Protein AF-A0A2W4ULX2-F1 (afdb_monomer)

InterPro domains:
  IPR013424 PEP-CTERM protein-sorting domain [TIGR02595] (134-158)

Foldseek 3Di:
DWKEAFDDCLVPALQEKDWDQDPPQQKIWIWRQHSPPDQCRCDVVIGTFFMWGWDWADPPDPDIDIDTDDPSVSTDCVPRPDPNRQHNDYDQFMWDKDKDFAQWDWDDDVGDTPDTDGDDIDIDTGGGDTDDDDDDPVNVVVVVVVVVVVVVVVVVVVPD

Secondary structure (DSSP, 8-state):
-EEESSS-GGGSTTSBEEEEEETTTTEEEEEE--S--SGGGGSTT--EEEEEE-EEEE-SSS-EEEE----GGG---TT---TT--BT--SSEEEEEEEEEES-EEEEETTEEEEEE-SEEEEEEEEEEEPPPPPPHHHHHHHHHHHHHHHHHHHHTS--

Organism: NCBI:txid47253

pLDDT: mean 86.16, std 13.06, range [44.72, 97.38]

Solvent-accessible surface area (backbone atoms only — not comparable to full-atom values): 9212 Å² total; per-residue (Å²): 64,40,42,32,58,8,65,69,60,65,82,43,49,56,24,28,35,31,42,48,80,36,86,86,79,32,29,32,36,36,16,33,23,47,38,71,86,50,76,63,26,57,41,86,84,18,40,73,29,46,66,37,63,35,49,77,45,73,66,64,97,86,40,68,49,79,47,70,69,79,71,68,89,71,41,55,58,86,83,66,78,49,90,76,52,48,36,65,54,56,68,68,23,36,17,39,42,42,68,50,70,39,72,72,48,74,42,66,61,90,81,42,80,76,44,65,45,60,75,47,76,47,80,51,73,50,61,62,37,77,48,77,88,73,82,53,71,66,60,56,50,50,54,51,52,52,53,53,54,50,51,54,58,55,56,69,67,72,77,118

Mean predicted aligned error: 8.94 Å

Structure (mmCIF, N/CA/C/O backbone):
data_AF-A0A2W4ULX2-F1
#
_entry.id   AF-A0A2W4ULX2-F1
#
loop_
_atom_site.group_PDB
_atom_site.id
_atom_site.type_symbol
_atom_site.label_atom_id
_atom_site.label_alt_id
_atom_site.label_comp_id
_atom_site.label_asym_id
_atom_site.label_entity_id
_atom_site.label_seq_id
_atom_site.pdbx_PDB_ins_code
_atom_site.Cartn_x
_atom_site.Cartn_y
_atom_site.Cartn_z
_atom_site.occupancy
_atom_site.B_iso_or_equiv
_atom_site.auth_seq_id
_atom_site.auth_comp_id
_atom_site.auth_asym_id
_atom_site.auth_atom_id
_atom_site.pdbx_PDB_model_num
ATOM 1 N N . MET A 1 1 ? -0.325 3.353 2.522 1.00 91.62 1 MET A N 1
ATOM 2 C CA . MET A 1 1 ? 0.721 2.837 3.425 1.00 91.62 1 MET A CA 1
ATOM 3 C C . MET A 1 1 ? 1.915 2.421 2.596 1.00 91.62 1 MET A C 1
ATOM 5 O O . MET A 1 1 ? 1.709 1.769 1.580 1.00 91.62 1 MET A O 1
ATOM 9 N N . VAL A 1 2 ? 3.120 2.781 3.022 1.00 93.19 2 VAL A N 1
ATOM 10 C CA . VAL A 1 2 ? 4.384 2.333 2.418 1.00 93.19 2 VAL A CA 1
ATOM 11 C C . VAL A 1 2 ? 5.282 1.779 3.523 1.00 93.19 2 VAL A C 1
ATOM 13 O O . VAL A 1 2 ? 5.275 2.312 4.633 1.00 93.19 2 VAL A O 1
ATOM 16 N N . VAL A 1 3 ? 6.020 0.716 3.206 1.00 92.00 3 VAL A N 1
ATOM 17 C CA . VAL A 1 3 ? 7.054 0.105 4.052 1.00 92.00 3 VAL A CA 1
ATOM 18 C C . VAL A 1 3 ? 8.323 -0.008 3.216 1.00 92.00 3 VAL A C 1
ATOM 20 O O . VAL A 1 3 ? 8.231 -0.363 2.039 1.00 92.00 3 VAL A O 1
ATOM 23 N N . ASN A 1 4 ? 9.478 0.331 3.784 1.00 93.62 4 ASN A N 1
ATOM 24 C CA . ASN A 1 4 ? 10.767 0.224 3.098 1.00 93.62 4 ASN A CA 1
ATOM 25 C C . ASN A 1 4 ? 11.947 0.124 4.083 1.00 93.62 4 ASN A C 1
ATOM 27 O O . ASN A 1 4 ? 11.755 0.065 5.296 1.00 93.62 4 ASN A O 1
ATOM 31 N N . ASP A 1 5 ? 13.160 0.184 3.531 1.00 94.00 5 ASP A N 1
ATOM 32 C CA . ASP A 1 5 ? 14.458 0.091 4.210 1.00 94.00 5 ASP A CA 1
ATOM 33 C C . ASP A 1 5 ? 14.874 1.356 5.006 1.00 94.00 5 ASP A C 1
ATOM 35 O O . ASP A 1 5 ? 16.039 1.745 5.026 1.00 94.00 5 ASP A O 1
ATOM 39 N N . GLY A 1 6 ? 13.914 2.051 5.626 1.00 92.06 6 GLY A N 1
ATOM 40 C CA . GLY A 1 6 ? 14.149 3.131 6.598 1.00 92.06 6 GLY A CA 1
ATOM 41 C C . GLY A 1 6 ? 13.991 4.554 6.064 1.00 92.06 6 GLY A C 1
ATOM 42 O O . GLY A 1 6 ? 13.408 5.390 6.753 1.00 92.06 6 GLY A O 1
ATOM 43 N N . VAL A 1 7 ? 14.443 4.821 4.838 1.00 92.31 7 VAL A N 1
ATOM 44 C CA . VAL A 1 7 ? 14.488 6.180 4.263 1.00 92.31 7 VAL A CA 1
ATOM 45 C C . VAL A 1 7 ? 13.116 6.714 3.857 1.00 92.31 7 VAL A C 1
ATOM 47 O O . VAL A 1 7 ? 12.233 5.952 3.469 1.00 92.31 7 VAL A O 1
ATOM 50 N N . ASN A 1 8 ? 12.942 8.038 3.821 1.00 92.19 8 ASN A N 1
ATOM 51 C CA . ASN A 1 8 ? 11.700 8.643 3.337 1.00 92.19 8 ASN A CA 1
ATOM 52 C C . ASN A 1 8 ? 11.335 8.124 1.924 1.00 92.19 8 ASN A C 1
ATOM 54 O O . ASN A 1 8 ? 12.137 8.249 0.995 1.00 92.19 8 ASN A O 1
ATOM 58 N N . PRO A 1 9 ? 10.125 7.577 1.695 1.00 91.38 9 PRO A N 1
ATOM 59 C CA . PRO A 1 9 ? 9.775 6.924 0.439 1.00 91.38 9 PRO A CA 1
ATOM 60 C C . PRO A 1 9 ? 9.783 7.892 -0.746 1.00 91.38 9 PRO A C 1
ATOM 62 O O . PRO A 1 9 ? 9.978 7.455 -1.880 1.00 91.38 9 PRO A O 1
ATOM 65 N N . LYS A 1 10 ? 9.636 9.206 -0.512 1.00 89.12 10 LYS A N 1
ATOM 66 C CA . LYS A 1 10 ? 9.781 10.244 -1.553 1.00 89.12 10 LYS A CA 1
ATOM 67 C C . LYS A 1 10 ? 11.150 10.223 -2.230 1.00 89.12 10 LYS A C 1
ATOM 69 O O . LYS A 1 10 ? 11.266 10.643 -3.374 1.00 89.12 10 LYS A O 1
ATOM 74 N N . GLU A 1 11 ? 12.170 9.729 -1.539 1.00 87.50 11 GLU A N 1
ATOM 75 C CA . GLU A 1 11 ? 13.533 9.604 -2.057 1.00 87.50 11 GLU A CA 1
ATOM 76 C C . GLU A 1 11 ? 13.717 8.342 -2.917 1.00 87.50 11 GLU A C 1
ATOM 78 O O . GLU A 1 11 ? 14.761 8.151 -3.536 1.00 87.50 11 GLU A O 1
ATOM 83 N N . SER A 1 12 ? 12.699 7.476 -2.987 1.00 85.25 12 SER A N 1
ATOM 84 C CA . SER A 1 12 ? 12.716 6.205 -3.720 1.00 85.25 12 SER A CA 1
ATOM 85 C C . SER A 1 12 ? 11.495 6.027 -4.645 1.00 85.25 12 SER A C 1
ATOM 87 O O . SER A 1 12 ? 10.785 5.020 -4.536 1.00 85.25 12 SER A O 1
ATOM 89 N N . PRO A 1 13 ? 11.230 6.964 -5.580 1.00 84.75 13 PRO A N 1
ATOM 90 C CA . PRO A 1 13 ? 10.143 6.813 -6.545 1.00 84.75 13 PRO A CA 1
ATOM 91 C C . PRO A 1 13 ? 10.365 5.583 -7.436 1.00 84.75 13 PRO A C 1
ATOM 93 O O . PRO A 1 13 ? 11.499 5.271 -7.811 1.00 84.75 13 PRO A O 1
ATOM 96 N N . ASN A 1 14 ? 9.281 4.890 -7.791 1.00 86.81 14 ASN A N 1
ATOM 97 C CA . ASN A 1 14 ? 9.268 3.717 -8.678 1.00 86.81 14 ASN A CA 1
ATOM 98 C C . ASN A 1 14 ? 10.157 2.560 -8.189 1.00 86.81 14 ASN A C 1
ATOM 100 O O . ASN A 1 14 ? 10.722 1.801 -8.976 1.00 86.81 14 ASN A O 1
ATOM 104 N N . ARG A 1 15 ? 10.371 2.466 -6.873 1.00 91.94 15 ARG A N 1
ATOM 105 C CA . ARG A 1 15 ? 11.112 1.363 -6.239 1.00 91.94 15 ARG A CA 1
ATOM 106 C C . ARG A 1 15 ? 10.295 0.626 -5.194 1.00 91.94 15 ARG A C 1
ATOM 108 O O . ARG A 1 15 ? 10.699 -0.451 -4.777 1.00 91.94 15 ARG A O 1
ATOM 115 N N . LEU A 1 16 ? 9.181 1.197 -4.758 1.00 94.31 16 LEU A N 1
ATOM 116 C CA . LEU A 1 16 ? 8.413 0.707 -3.622 1.00 94.31 16 LEU A CA 1
ATOM 117 C C . LEU A 1 16 ? 7.009 0.303 -4.061 1.00 94.31 16 LEU A C 1
ATOM 119 O O . LEU A 1 16 ? 6.533 0.721 -5.117 1.00 94.31 16 LEU A O 1
ATOM 123 N N . ALA A 1 17 ? 6.341 -0.486 -3.230 1.00 94.19 17 ALA A N 1
ATOM 124 C CA . ALA A 1 17 ? 4.908 -0.705 -3.314 1.00 94.19 17 ALA A CA 1
ATOM 125 C C . ALA A 1 17 ? 4.180 0.236 -2.342 1.00 94.19 17 ALA A C 1
ATOM 127 O O . ALA A 1 17 ? 4.660 0.524 -1.245 1.00 94.19 17 ALA A O 1
ATOM 128 N N . ILE A 1 18 ? 2.996 0.698 -2.735 1.00 94.88 18 ILE A N 1
ATOM 129 C CA . ILE A 1 18 ? 2.068 1.440 -1.886 1.00 94.88 18 ILE A CA 1
ATOM 130 C C . ILE A 1 18 ? 0.749 0.681 -1.768 1.00 94.88 18 ILE A C 1
ATOM 132 O O . ILE A 1 18 ? 0.190 0.208 -2.756 1.00 94.88 18 ILE A O 1
ATOM 136 N N . PHE A 1 19 ? 0.233 0.600 -0.545 1.00 95.00 19 PHE A N 1
ATOM 137 C CA . PHE A 1 19 ? -1.039 -0.043 -0.233 1.00 95.00 19 PHE A CA 1
ATOM 138 C C . PHE A 1 19 ? -2.132 0.974 0.067 1.00 95.00 19 PHE A C 1
ATOM 140 O O . PHE A 1 19 ? -1.945 1.894 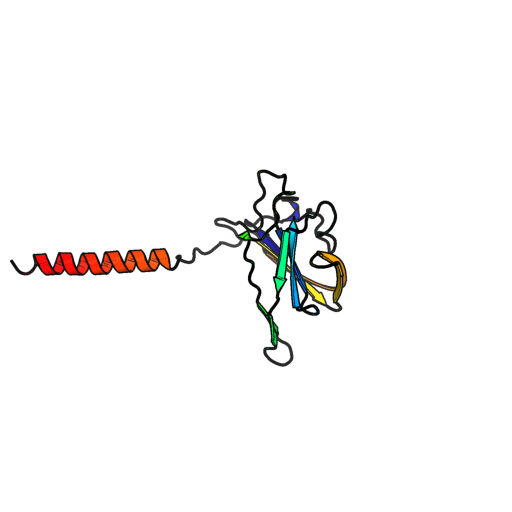0.873 1.00 95.00 19 PHE A O 1
ATOM 147 N N . TYR A 1 20 ? -3.300 0.738 -0.513 1.00 96.06 20 TYR A N 1
ATOM 148 C CA . TYR A 1 20 ? -4.541 1.446 -0.248 1.00 96.06 20 TYR A CA 1
ATOM 149 C C . TYR A 1 20 ? -5.487 0.506 0.486 1.00 96.06 20 TYR A C 1
ATOM 151 O O . TYR A 1 20 ? -5.936 -0.488 -0.081 1.00 96.06 20 TYR A O 1
ATOM 159 N N . VAL A 1 21 ? -5.745 0.811 1.758 1.00 95.06 21 VAL A N 1
ATOM 160 C CA . VAL A 1 21 ? -6.605 0.020 2.645 1.00 95.06 21 VAL A CA 1
ATOM 161 C C . VAL A 1 21 ? -7.986 0.664 2.671 1.00 95.06 21 VAL A C 1
ATOM 163 O O . VAL A 1 21 ? -8.152 1.769 3.189 1.00 95.06 21 VAL A O 1
ATOM 166 N N . ASP A 1 22 ? -8.973 -0.026 2.112 1.00 95.50 22 ASP A N 1
ATOM 167 C CA . ASP A 1 22 ? -10.360 0.414 2.046 1.00 95.50 22 ASP A CA 1
ATOM 168 C C . ASP A 1 22 ? -11.238 -0.461 2.950 1.00 95.50 22 ASP A C 1
ATOM 170 O O . ASP A 1 22 ? -11.690 -1.546 2.579 1.00 95.50 22 ASP A O 1
ATOM 174 N N . GLY A 1 23 ? -11.497 0.044 4.157 1.00 92.56 23 GLY A N 1
ATOM 175 C CA . GLY A 1 23 ? -12.385 -0.593 5.132 1.00 92.56 23 GLY A CA 1
ATOM 176 C C . GLY A 1 23 ? -13.882 -0.450 4.840 1.00 92.56 23 GLY A C 1
ATOM 177 O O . GLY A 1 23 ? -14.682 -0.967 5.614 1.00 92.56 23 GLY A O 1
ATOM 178 N N . ILE A 1 24 ? -14.278 0.277 3.789 1.00 92.50 24 ILE A N 1
ATOM 179 C CA . ILE A 1 24 ? -15.675 0.397 3.344 1.00 92.50 24 ILE A CA 1
ATOM 180 C C . ILE A 1 24 ? -15.972 -0.699 2.320 1.00 92.50 24 ILE A C 1
ATOM 182 O O . ILE A 1 24 ? -17.002 -1.362 2.414 1.00 92.50 24 ILE A O 1
ATOM 186 N N . GLN A 1 25 ? -15.051 -0.911 1.376 1.00 95.00 25 GLN A N 1
ATOM 187 C CA . GLN A 1 25 ? -15.147 -1.957 0.351 1.00 95.00 25 GLN A CA 1
ATOM 188 C C . GLN A 1 25 ? -14.501 -3.287 0.774 1.00 95.00 25 GLN A C 1
ATOM 190 O O . GLN A 1 25 ? -14.504 -4.233 -0.010 1.00 95.00 25 GLN A O 1
ATOM 195 N N . ASN A 1 26 ? -13.951 -3.367 1.993 1.00 95.31 26 ASN A N 1
ATOM 196 C CA . ASN A 1 26 ? -13.218 -4.524 2.520 1.00 95.31 26 ASN A CA 1
ATOM 197 C C . ASN A 1 26 ? -12.125 -5.011 1.557 1.00 95.31 26 ASN A C 1
ATOM 199 O O . ASN A 1 26 ? -12.035 -6.195 1.235 1.00 95.31 26 ASN A O 1
ATOM 203 N N . LYS A 1 27 ? -11.280 -4.088 1.091 1.00 95.56 27 LYS A N 1
ATOM 204 C CA . LYS A 1 27 ? -10.253 -4.370 0.085 1.00 95.56 27 LYS A CA 1
ATOM 205 C C . LYS A 1 27 ? -8.927 -3.712 0.438 1.00 95.56 27 LYS A C 1
ATOM 207 O O . LYS A 1 27 ? -8.899 -2.581 0.917 1.00 95.56 27 LYS A O 1
ATOM 212 N N . VAL A 1 28 ? -7.823 -4.384 0.119 1.00 95.62 28 VAL A N 1
ATOM 213 C CA . VAL A 1 28 ? -6.500 -3.754 0.042 1.00 95.62 28 VAL A CA 1
ATOM 214 C C . VAL A 1 28 ? -5.988 -3.847 -1.384 1.00 95.62 28 VAL A C 1
ATOM 216 O O . VAL A 1 28 ? -6.032 -4.907 -1.999 1.00 95.62 28 VAL A O 1
ATOM 219 N N . SER A 1 29 ? -5.540 -2.725 -1.939 1.00 95.81 29 SER A N 1
ATOM 220 C CA . SER A 1 29 ? -4.985 -2.649 -3.298 1.00 95.81 29 SER A CA 1
ATOM 221 C C . SER A 1 29 ? -3.534 -2.192 -3.243 1.00 95.81 29 SER A C 1
ATOM 223 O O . SER A 1 29 ? -3.218 -1.253 -2.514 1.00 95.81 29 SER A O 1
ATOM 225 N N . ALA A 1 30 ? -2.664 -2.860 -3.993 1.00 95.44 30 ALA A N 1
ATOM 226 C CA . ALA A 1 30 ? -1.237 -2.591 -4.063 1.00 95.44 30 ALA A CA 1
ATOM 227 C C . ALA A 1 30 ? -0.875 -1.979 -5.420 1.00 95.44 30 ALA A C 1
ATOM 229 O O . ALA A 1 30 ? -1.337 -2.446 -6.465 1.00 95.44 30 ALA A O 1
ATOM 230 N N . TYR A 1 31 ? -0.034 -0.950 -5.390 1.00 95.38 31 TYR A N 1
ATOM 231 C CA . TYR A 1 31 ? 0.455 -0.244 -6.570 1.00 95.38 31 TYR A CA 1
ATOM 232 C C . TYR A 1 31 ? 1.962 -0.028 -6.498 1.00 95.38 31 TYR A C 1
ATOM 234 O O . TYR A 1 31 ? 2.524 0.033 -5.407 1.00 95.38 31 TYR A O 1
ATOM 242 N N . GLU A 1 32 ? 2.615 0.155 -7.641 1.00 94.81 32 GLU A N 1
ATOM 243 C CA . GLU A 1 32 ? 3.935 0.779 -7.683 1.00 94.81 32 GLU A CA 1
ATOM 244 C C . GLU A 1 32 ? 3.836 2.215 -7.153 1.00 94.81 32 GLU A C 1
ATOM 246 O O . GLU A 1 32 ? 2.983 2.999 -7.571 1.00 94.81 32 GLU A O 1
ATOM 251 N N . TYR A 1 33 ? 4.711 2.563 -6.215 1.00 93.81 33 TYR A N 1
ATOM 252 C CA . TYR A 1 33 ? 4.745 3.886 -5.620 1.00 93.81 33 TYR A CA 1
ATOM 253 C C . TYR A 1 33 ? 5.443 4.890 -6.539 1.00 93.81 33 TYR A C 1
ATOM 255 O O . TYR A 1 33 ? 6.644 4.794 -6.787 1.00 93.81 33 TYR A O 1
ATOM 263 N N . ASN A 1 34 ? 4.701 5.906 -6.978 1.00 89.75 34 ASN A N 1
ATOM 264 C CA . ASN A 1 34 ? 5.182 6.900 -7.937 1.00 89.75 34 ASN A CA 1
ATOM 265 C C . ASN A 1 34 ? 6.004 8.065 -7.339 1.00 89.75 34 ASN A C 1
ATOM 267 O O . ASN A 1 34 ? 6.514 8.890 -8.090 1.00 89.75 34 ASN A O 1
ATOM 271 N N . GLY A 1 35 ? 6.135 8.161 -6.008 1.00 88.81 35 GLY A N 1
ATOM 272 C CA . GLY A 1 35 ? 6.900 9.225 -5.333 1.00 88.81 35 GLY A CA 1
ATOM 273 C C . GLY A 1 35 ? 6.126 10.498 -4.971 1.00 88.81 35 GLY A C 1
ATOM 274 O O . GLY A 1 35 ? 6.633 11.315 -4.207 1.00 88.81 35 GLY A O 1
ATOM 275 N N . GLU A 1 36 ? 4.893 10.659 -5.449 1.00 85.44 36 GLU A N 1
ATOM 276 C CA . GLU A 1 36 ? 4.129 11.912 -5.336 1.00 85.44 36 GLU A CA 1
ATOM 277 C C . GLU A 1 36 ? 3.576 12.201 -3.922 1.00 85.44 36 GLU A C 1
ATOM 279 O O . GLU A 1 36 ? 3.093 13.302 -3.648 1.00 85.44 36 GLU A O 1
ATOM 284 N N . ASN A 1 37 ? 3.647 11.227 -3.003 1.00 81.12 37 ASN A N 1
ATOM 285 C CA . ASN A 1 37 ? 3.188 11.318 -1.610 1.00 81.12 37 ASN A CA 1
ATOM 286 C C . ASN A 1 37 ? 1.824 12.008 -1.445 1.00 81.12 37 ASN A C 1
ATOM 288 O O . ASN A 1 37 ? 1.652 12.938 -0.646 1.00 81.12 37 ASN A O 1
ATOM 292 N N . ASN A 1 38 ? 0.848 11.574 -2.230 1.00 87.75 38 ASN A N 1
ATOM 293 C CA . ASN A 1 38 ? -0.504 12.098 -2.168 1.00 87.75 38 ASN A CA 1
ATOM 294 C C . ASN A 1 38 ? -1.518 10.970 -2.435 1.00 87.75 38 ASN A C 1
ATOM 296 O O . ASN A 1 38 ? -1.129 9.848 -2.770 1.00 87.75 38 ASN A O 1
ATOM 300 N N . PRO A 1 39 ? -2.827 11.224 -2.268 1.00 86.94 39 PRO A N 1
ATOM 301 C CA . PRO A 1 39 ? -3.846 10.190 -2.444 1.00 86.94 39 PRO A CA 1
ATOM 302 C C . PRO A 1 39 ? -3.841 9.565 -3.844 1.00 86.94 39 PRO A C 1
ATOM 304 O O . PRO A 1 39 ? -4.183 8.397 -3.979 1.00 86.94 39 PRO A O 1
ATOM 307 N N . GLY A 1 40 ? -3.388 10.299 -4.861 1.00 89.50 40 GLY A N 1
ATOM 308 C CA . GLY A 1 40 ? -3.258 9.859 -6.247 1.00 89.50 40 GLY A CA 1
ATOM 309 C C . GLY A 1 40 ? -1.987 9.070 -6.565 1.00 89.50 40 GLY A C 1
ATOM 310 O O . GLY A 1 40 ? -1.751 8.798 -7.739 1.00 89.50 40 GLY A O 1
ATOM 311 N N . SER A 1 41 ? -1.175 8.670 -5.579 1.00 89.62 41 SER A N 1
ATOM 312 C CA . SER A 1 41 ? 0.049 7.887 -5.821 1.00 89.62 41 SER A CA 1
ATOM 313 C C . SER A 1 41 ? -0.172 6.510 -6.472 1.00 89.62 41 SER A C 1
ATOM 315 O O . SER A 1 41 ? 0.780 5.938 -6.994 1.00 89.62 41 SER A O 1
ATOM 317 N N . PHE A 1 42 ? -1.408 5.997 -6.492 1.00 87.69 42 PHE A N 1
ATOM 318 C CA . PHE A 1 42 ? -1.802 4.815 -7.272 1.00 87.69 42 PHE A CA 1
ATOM 319 C C . PHE A 1 42 ? -1.868 5.074 -8.784 1.00 87.69 42 PHE A C 1
ATOM 321 O O . PHE A 1 42 ? -1.901 4.131 -9.567 1.00 87.69 42 PHE A O 1
ATOM 328 N N . SER A 1 43 ? -1.953 6.341 -9.192 1.00 86.25 43 SER A N 1
ATOM 329 C CA . SER A 1 43 ? -2.133 6.753 -10.582 1.00 86.25 43 SER A CA 1
ATOM 330 C C . SER A 1 43 ? -0.808 7.167 -11.229 1.00 86.25 43 SER A C 1
ATOM 332 O O . SER A 1 43 ? 0.192 7.396 -10.545 1.00 86.25 43 SER A O 1
ATOM 334 N N . ASN A 1 44 ? -0.810 7.207 -12.566 1.00 79.31 44 ASN A N 1
ATOM 335 C CA . ASN A 1 44 ? 0.327 7.429 -13.468 1.00 79.31 44 ASN A CA 1
ATOM 336 C C . ASN A 1 44 ? 1.544 8.161 -12.841 1.00 79.31 44 ASN A C 1
ATOM 338 O O . ASN A 1 44 ? 1.390 9.303 -12.405 1.00 79.31 44 ASN A O 1
ATOM 342 N N . PRO A 1 45 ? 2.753 7.564 -12.841 1.00 80.56 45 PRO A N 1
ATOM 343 C CA . PRO A 1 45 ? 3.111 6.258 -13.409 1.00 80.56 45 PRO A CA 1
ATOM 344 C C . PRO A 1 45 ? 2.697 5.034 -12.580 1.00 80.56 45 PRO A C 1
ATOM 346 O O . PRO A 1 45 ? 2.990 3.928 -13.020 1.00 80.56 45 PRO A O 1
ATOM 349 N N . GLY A 1 46 ? 2.011 5.199 -11.441 1.00 84.50 46 GLY A N 1
ATOM 350 C CA . GLY A 1 46 ? 1.641 4.091 -10.555 1.00 84.50 46 GLY A CA 1
ATOM 351 C C . GLY A 1 46 ? 0.958 2.934 -11.293 1.00 84.50 46 GLY A C 1
ATOM 352 O O . GLY A 1 46 ? -0.003 3.134 -12.039 1.00 84.50 46 GLY A O 1
ATOM 353 N N . LYS A 1 47 ? 1.494 1.724 -11.105 1.00 92.44 47 LYS A N 1
ATOM 354 C CA . LYS A 1 47 ? 1.041 0.481 -11.747 1.00 92.44 47 LYS A CA 1
ATOM 355 C C . LYS A 1 47 ? 0.300 -0.391 -10.760 1.00 92.44 47 LYS A C 1
ATOM 357 O O . LYS A 1 47 ? 0.762 -0.551 -9.636 1.00 92.44 47 LYS A O 1
ATOM 362 N N . PHE A 1 48 ? -0.835 -0.953 -11.161 1.00 94.50 48 PHE A N 1
ATOM 363 C CA . PHE A 1 48 ? -1.560 -1.896 -10.318 1.00 94.50 48 PHE A CA 1
ATOM 364 C C . PHE A 1 48 ? -0.774 -3.201 -10.199 1.00 94.50 48 PHE A C 1
ATOM 366 O O . PHE A 1 48 ? -0.451 -3.814 -11.208 1.00 94.50 48 PHE A O 1
ATOM 373 N N . LEU A 1 49 ? -0.480 -3.617 -8.966 1.00 94.56 49 LEU A N 1
ATOM 374 C CA . LEU A 1 49 ? 0.241 -4.863 -8.694 1.00 94.56 49 LEU A CA 1
ATOM 375 C C . LEU A 1 49 ? -0.733 -5.994 -8.368 1.00 94.56 49 LEU A C 1
ATOM 377 O O . LEU A 1 49 ? -0.545 -7.128 -8.794 1.00 94.56 49 LEU A O 1
ATOM 381 N N . GLY A 1 50 ? -1.785 -5.689 -7.605 1.00 94.06 50 GLY A N 1
ATOM 382 C CA . GLY A 1 50 ? -2.754 -6.680 -7.154 1.00 94.06 50 GLY A CA 1
ATOM 383 C C . GLY A 1 50 ? -3.688 -6.149 -6.071 1.00 94.06 50 GLY A C 1
ATOM 384 O O . GLY A 1 50 ? -3.522 -5.046 -5.547 1.00 94.06 50 GLY A O 1
ATOM 385 N N . SER A 1 51 ? -4.697 -6.941 -5.719 1.00 94.94 51 SER A N 1
ATOM 386 C CA . SER A 1 51 ? -5.574 -6.656 -4.584 1.00 94.94 51 SER A CA 1
ATOM 387 C C . SER A 1 51 ? -5.969 -7.928 -3.850 1.00 94.94 51 SER A C 1
ATOM 389 O O . SER A 1 51 ? -6.035 -9.005 -4.440 1.00 94.94 51 SER A O 1
ATOM 391 N N . THR A 1 52 ? -6.231 -7.770 -2.559 1.00 94.94 52 THR A N 1
ATOM 392 C CA . THR A 1 52 ? -6.672 -8.822 -1.642 1.00 94.94 52 THR A CA 1
ATOM 393 C C . THR A 1 52 ? -7.867 -8.324 -0.833 1.00 94.94 52 THR A C 1
ATOM 395 O O . THR A 1 52 ? -8.180 -7.123 -0.824 1.00 94.94 52 THR A O 1
ATOM 398 N N . ASP A 1 53 ? -8.547 -9.248 -0.172 1.00 95.44 53 ASP A N 1
ATOM 399 C CA . ASP A 1 53 ? -9.646 -8.924 0.724 1.00 95.44 53 ASP A CA 1
ATOM 400 C C . ASP A 1 53 ? -9.105 -8.401 2.062 1.00 95.44 53 ASP A C 1
ATOM 402 O O . ASP A 1 53 ? -8.043 -8.800 2.541 1.00 95.44 53 ASP A O 1
ATOM 406 N N . LEU A 1 54 ? -9.848 -7.475 2.662 1.00 95.75 54 LEU A N 1
ATOM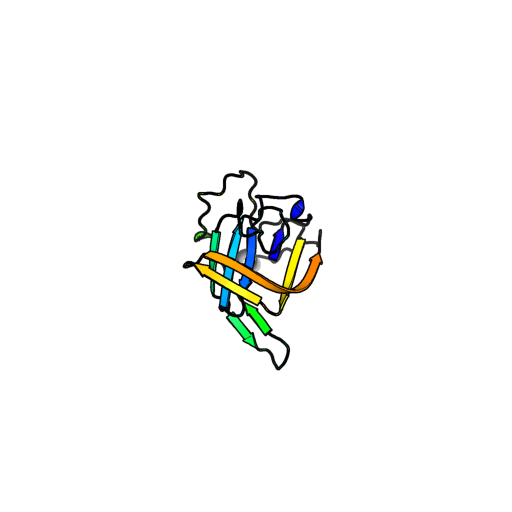 407 C CA . LEU A 1 54 ? -9.559 -6.915 3.977 1.00 95.75 54 LEU A CA 1
ATOM 408 C C . LEU A 1 54 ? -10.574 -7.446 4.981 1.00 95.75 54 LEU A C 1
ATOM 410 O O . LEU A 1 54 ? -11.777 -7.212 4.853 1.00 95.75 54 LEU A O 1
ATOM 414 N N . VAL A 1 55 ? -10.085 -8.085 6.031 1.00 96.00 55 VAL A N 1
ATOM 415 C CA . VAL A 1 55 ? -10.896 -8.459 7.182 1.00 96.00 55 VAL A CA 1
ATOM 416 C C . VAL A 1 55 ? -10.920 -7.284 8.155 1.00 96.00 55 VAL A C 1
ATOM 418 O O . VAL A 1 55 ? -9.885 -6.831 8.646 1.00 96.00 55 VAL A O 1
ATOM 421 N N . VAL A 1 56 ? -12.121 -6.771 8.431 1.00 93.19 56 VAL A N 1
ATOM 422 C CA . VAL A 1 56 ? -12.342 -5.675 9.382 1.00 93.19 56 VAL A CA 1
ATOM 423 C C . VAL A 1 56 ? -13.086 -6.209 10.599 1.00 93.19 56 VAL A C 1
ATOM 425 O O . VAL A 1 56 ? -14.289 -6.462 10.541 1.00 93.19 56 VAL A O 1
ATOM 428 N N . THR A 1 57 ? -12.383 -6.325 11.722 1.00 94.44 57 THR A N 1
ATOM 429 C CA . THR A 1 57 ? -12.938 -6.848 12.977 1.00 94.44 57 THR A CA 1
ATOM 430 C C . THR A 1 57 ? -13.158 -5.708 13.971 1.00 94.44 57 THR A C 1
ATOM 432 O O . THR A 1 57 ? -12.189 -5.089 14.415 1.00 94.44 57 THR A O 1
ATOM 435 N N . PRO A 1 58 ? -14.408 -5.381 14.346 1.00 91.19 58 PRO A N 1
ATOM 436 C CA . PRO A 1 58 ? -14.676 -4.414 15.406 1.00 91.19 58 PRO A CA 1
ATOM 437 C C . PRO A 1 58 ? -14.233 -4.961 16.771 1.00 91.19 58 PRO A C 1
ATOM 439 O O . PRO A 1 58 ? -14.679 -6.028 17.181 1.00 91.19 58 PRO A O 1
ATOM 442 N N . ASN A 1 59 ? -13.431 -4.196 17.511 1.00 91.56 59 ASN A N 1
ATOM 443 C CA . ASN A 1 59 ? -12.963 -4.541 18.860 1.00 91.56 59 ASN A CA 1
ATOM 444 C C . ASN A 1 59 ? -13.544 -3.568 19.895 1.00 91.56 59 ASN A C 1
ATOM 446 O O . ASN A 1 59 ? -12.827 -2.878 20.617 1.00 91.56 59 ASN A O 1
ATOM 450 N N . GLY A 1 60 ? -14.872 -3.465 19.931 1.00 88.94 60 GLY A N 1
ATOM 451 C CA . GLY A 1 60 ? -15.597 -2.500 20.761 1.00 88.94 60 GLY A CA 1
ATOM 452 C C . GLY A 1 60 ? -16.057 -1.263 19.985 1.00 88.94 60 GLY A C 1
ATOM 453 O O . GLY A 1 60 ? -16.096 -1.256 18.758 1.00 88.94 60 GLY A O 1
ATOM 454 N N . ALA A 1 61 ? -16.456 -0.214 20.710 1.00 84.00 61 ALA A N 1
A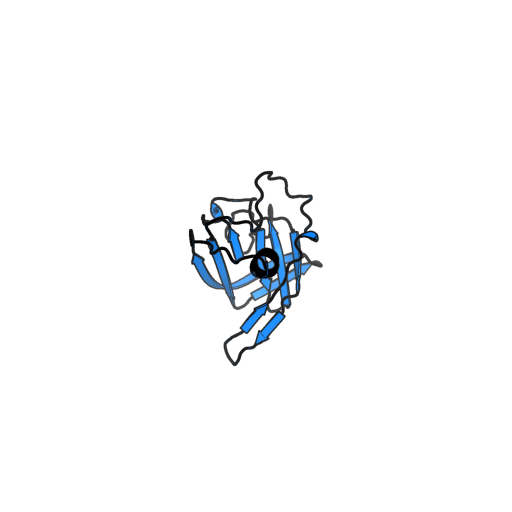TOM 455 C CA . ALA A 1 61 ? -17.162 0.929 20.121 1.00 84.00 61 ALA A CA 1
ATOM 456 C C . ALA A 1 61 ? -16.287 1.833 19.230 1.00 84.00 61 ALA A C 1
ATOM 458 O O . ALA A 1 61 ? -16.812 2.522 18.359 1.00 84.00 61 ALA A O 1
ATOM 459 N N . SER A 1 62 ? -14.970 1.854 19.450 1.00 84.56 62 SER A N 1
ATOM 460 C CA . SER A 1 62 ? -14.051 2.807 18.807 1.00 84.56 62 SER A CA 1
ATOM 461 C C . SER A 1 62 ? -12.778 2.180 18.239 1.00 84.56 62 SER A C 1
ATOM 463 O O . SER A 1 62 ? -11.943 2.900 17.698 1.00 84.56 62 SER A O 1
ATOM 465 N N . GLN A 1 63 ? -12.614 0.860 18.341 1.00 86.06 63 GLN A N 1
ATOM 466 C CA . GLN A 1 63 ? -11.435 0.157 17.841 1.00 86.06 63 GLN A CA 1
ATOM 467 C C . GLN A 1 63 ? -11.826 -0.832 16.751 1.00 86.06 63 GLN A C 1
ATOM 469 O O . GLN A 1 63 ? -12.871 -1.481 16.817 1.00 86.06 63 GLN A O 1
ATOM 474 N N . LYS A 1 64 ? -10.959 -0.955 15.750 1.00 87.56 64 LYS A N 1
ATOM 475 C CA . LYS A 1 64 ? -11.070 -1.937 14.675 1.00 87.56 64 LYS A CA 1
ATOM 476 C C . LYS A 1 64 ? -9.696 -2.548 14.436 1.00 87.56 64 LYS A C 1
ATOM 478 O O . LYS A 1 64 ? -8.710 -1.816 14.422 1.00 87.56 64 LYS A O 1
ATOM 483 N N . THR A 1 65 ? -9.651 -3.858 14.239 1.00 89.94 65 THR A N 1
ATOM 484 C CA . THR A 1 65 ? -8.499 -4.543 13.649 1.00 89.94 65 THR A CA 1
ATOM 485 C C . THR A 1 65 ? -8.726 -4.658 12.153 1.00 89.94 65 THR A C 1
ATOM 487 O O . THR A 1 65 ? -9.821 -5.007 11.711 1.00 89.94 65 THR A O 1
ATOM 490 N N . PHE A 1 66 ? -7.674 -4.364 11.401 1.00 91.12 66 PHE A N 1
ATOM 491 C CA . PHE A 1 66 ? -7.587 -4.587 9.969 1.00 91.12 66 PHE A CA 1
ATOM 492 C C . PHE A 1 66 ? -6.585 -5.712 9.741 1.00 91.12 66 PHE A C 1
ATOM 494 O O . PHE A 1 66 ? -5.447 -5.610 10.196 1.00 91.12 66 PHE A O 1
ATOM 501 N N . GLU A 1 67 ? -7.011 -6.767 9.065 1.00 93.62 67 GLU A N 1
ATOM 502 C CA . GLU A 1 67 ? -6.173 -7.909 8.718 1.00 93.62 67 GLU A CA 1
ATOM 503 C C . GLU A 1 67 ? -6.282 -8.161 7.217 1.00 93.62 67 GLU A C 1
ATOM 505 O O . GLU A 1 67 ? -7.369 -8.130 6.642 1.00 93.62 67 GLU A O 1
ATOM 510 N N . PHE A 1 68 ? -5.142 -8.357 6.572 1.00 93.50 68 PHE A N 1
ATOM 511 C CA . PHE A 1 68 ? -5.053 -8.686 5.159 1.00 93.50 68 PHE A CA 1
ATOM 512 C C . PHE A 1 68 ? -3.789 -9.505 4.934 1.00 93.50 68 PHE A C 1
ATOM 514 O O . PHE A 1 68 ? -2.801 -9.344 5.651 1.00 93.50 68 PHE A O 1
ATOM 521 N N . ASP A 1 69 ? -3.829 -10.348 3.914 1.00 92.12 69 ASP A N 1
ATOM 522 C CA . ASP A 1 69 ? -2.704 -11.164 3.482 1.00 92.12 69 ASP A CA 1
ATOM 523 C C . ASP A 1 69 ? -2.526 -10.988 1.974 1.00 92.12 69 ASP A C 1
ATOM 525 O O . ASP A 1 69 ? -3.501 -10.995 1.212 1.00 92.12 69 ASP A O 1
ATOM 529 N N . PHE A 1 70 ? -1.284 -10.767 1.555 1.00 84.88 70 PHE A N 1
ATOM 530 C CA . PHE A 1 70 ? -0.924 -10.697 0.150 1.00 84.88 70 PHE A CA 1
ATOM 531 C C . PHE A 1 70 ? -0.050 -11.886 -0.214 1.00 84.88 70 PHE A C 1
ATOM 533 O O . PHE A 1 70 ? 1.116 -11.952 0.176 1.00 84.88 70 PHE A O 1
ATOM 540 N N . ASP A 1 71 ? -0.570 -12.735 -1.093 1.00 84.31 71 ASP A N 1
ATOM 541 C CA . ASP A 1 71 ? 0.267 -13.623 -1.882 1.00 84.31 71 ASP A CA 1
ATOM 542 C C . ASP A 1 71 ? 0.917 -12.817 -3.015 1.00 84.31 71 ASP A C 1
ATOM 544 O O . ASP A 1 71 ? 0.334 -12.599 -4.082 1.00 84.31 71 ASP A O 1
ATOM 548 N N . THR A 1 72 ? 2.137 -12.341 -2.773 1.00 79.50 72 THR A N 1
ATOM 549 C CA . THR A 1 72 ? 2.894 -11.535 -3.741 1.00 79.50 72 THR A CA 1
ATOM 550 C C . THR A 1 72 ? 3.262 -12.310 -5.005 1.00 79.50 72 THR A C 1
ATOM 552 O O . THR A 1 72 ? 3.564 -11.685 -6.019 1.00 79.50 72 THR A O 1
ATOM 555 N N . SER A 1 73 ? 3.167 -13.648 -5.005 1.00 81.62 73 SER A N 1
ATOM 556 C CA . SER A 1 73 ? 3.348 -14.449 -6.223 1.00 81.62 73 SER A CA 1
ATOM 557 C C . SER A 1 73 ? 2.255 -14.194 -7.268 1.00 81.62 73 SER A C 1
ATOM 559 O O . SER A 1 73 ? 2.443 -14.491 -8.447 1.00 81.62 73 SER A O 1
ATOM 561 N N . THR A 1 74 ? 1.131 -13.603 -6.852 1.00 83.12 74 THR A N 1
ATOM 562 C CA . THR A 1 74 ? 0.015 -13.231 -7.731 1.00 83.12 74 THR A CA 1
ATOM 563 C C . THR A 1 74 ? 0.143 -11.834 -8.332 1.00 83.12 74 THR A C 1
ATOM 565 O O . THR A 1 74 ? -0.727 -11.430 -9.106 1.00 83.12 74 THR A O 1
ATOM 568 N N . PHE A 1 75 ? 1.190 -11.082 -7.977 1.00 87.19 75 PHE A N 1
ATOM 569 C CA . PHE A 1 75 ? 1.362 -9.722 -8.469 1.00 87.19 75 PHE A CA 1
ATOM 570 C C . PHE A 1 75 ? 1.754 -9.709 -9.942 1.00 87.19 75 PHE A C 1
ATOM 572 O O . PHE A 1 75 ? 2.636 -10.453 -10.374 1.00 87.19 75 PHE A O 1
ATOM 579 N N . ASP A 1 76 ? 1.138 -8.806 -10.701 1.00 87.81 76 ASP A N 1
ATOM 580 C CA . ASP A 1 76 ? 1.601 -8.501 -12.047 1.00 87.81 76 ASP A CA 1
ATOM 581 C C . ASP A 1 76 ? 2.768 -7.513 -11.971 1.00 87.81 76 ASP A C 1
ATOM 583 O O . ASP A 1 76 ? 2.598 -6.316 -11.744 1.00 87.81 76 ASP A O 1
ATOM 587 N N . LEU A 1 77 ? 3.978 -8.044 -12.130 1.00 89.75 77 LEU A N 1
ATOM 588 C CA . LEU A 1 77 ? 5.212 -7.260 -12.157 1.00 89.75 77 LEU A CA 1
ATOM 589 C C . LEU A 1 77 ? 5.705 -6.997 -13.587 1.00 89.75 77 LEU A C 1
ATOM 591 O O . LEU A 1 77 ? 6.806 -6.481 -13.761 1.00 89.75 77 LEU A O 1
ATOM 595 N N . SER A 1 78 ? 4.931 -7.355 -14.618 1.00 89.38 78 SER A N 1
ATOM 596 C CA . SER A 1 78 ? 5.380 -7.271 -16.016 1.00 89.38 78 SER A CA 1
ATOM 597 C C . SER A 1 78 ? 5.652 -5.838 -16.487 1.00 89.38 78 SER A C 1
ATOM 599 O O . SER A 1 78 ? 6.504 -5.624 -17.350 1.00 89.38 78 SER A O 1
ATOM 601 N N . GLU A 1 79 ? 4.976 -4.855 -15.891 1.00 88.50 79 GLU A N 1
ATOM 602 C CA . GLU A 1 79 ? 5.171 -3.430 -16.172 1.00 88.50 79 GLU A CA 1
ATOM 603 C C . GLU A 1 79 ? 6.214 -2.754 -15.265 1.00 88.50 79 GLU A C 1
ATOM 605 O O . GLU A 1 79 ? 6.532 -1.578 -15.464 1.00 88.50 79 GLU A O 1
ATOM 610 N N . ILE A 1 80 ? 6.781 -3.478 -14.293 1.00 90.88 80 ILE A N 1
ATOM 611 C CA . ILE A 1 80 ? 7.834 -2.954 -13.420 1.00 90.88 80 ILE A CA 1
ATOM 612 C C . ILE A 1 80 ? 9.160 -2.984 -14.168 1.00 90.88 80 ILE A C 1
ATOM 614 O O . ILE A 1 80 ? 9.762 -4.028 -14.407 1.00 90.88 80 ILE A O 1
ATOM 618 N N . THR A 1 81 ? 9.626 -1.796 -14.539 1.00 88.31 81 THR A N 1
ATOM 619 C CA . THR A 1 81 ? 10.823 -1.626 -15.374 1.00 88.31 81 THR A CA 1
ATOM 620 C C . THR A 1 81 ? 12.066 -1.243 -14.580 1.00 88.31 81 THR A C 1
ATOM 622 O O . THR A 1 81 ? 13.178 -1.334 -15.102 1.00 88.31 81 THR A O 1
ATOM 625 N N . ASN A 1 82 ? 11.911 -0.819 -13.323 1.00 90.25 82 ASN A N 1
ATOM 626 C CA . ASN A 1 82 ? 13.037 -0.424 -12.490 1.00 90.25 82 ASN A CA 1
ATOM 627 C C . ASN A 1 82 ? 13.791 -1.666 -11.975 1.00 90.25 82 ASN A C 1
ATOM 629 O O . ASN A 1 82 ? 13.246 -2.402 -11.152 1.00 90.25 82 ASN A O 1
ATOM 633 N N . PRO A 1 83 ? 15.060 -1.889 -12.369 1.00 88.94 83 PRO A N 1
ATOM 634 C CA . PRO A 1 83 ? 15.829 -3.050 -11.912 1.00 88.94 83 PRO A CA 1
ATOM 635 C C . PRO A 1 83 ? 16.147 -3.009 -10.409 1.00 88.94 83 PRO A C 1
ATOM 637 O O . PRO A 1 83 ? 16.529 -4.023 -9.837 1.00 88.94 83 PRO A O 1
ATOM 640 N N . ASN A 1 84 ? 15.993 -1.846 -9.768 1.00 91.06 84 ASN A N 1
ATOM 641 C CA . ASN A 1 84 ? 16.178 -1.647 -8.331 1.00 91.06 84 ASN A CA 1
ATOM 642 C C . ASN A 1 84 ? 14.842 -1.590 -7.575 1.00 91.06 84 ASN A C 1
ATOM 644 O O . ASN A 1 84 ? 14.786 -0.999 -6.486 1.00 91.06 84 ASN A O 1
ATOM 648 N N . TRP A 1 85 ? 13.767 -2.126 -8.163 1.00 92.19 85 TRP A N 1
ATOM 649 C CA . TRP A 1 85 ? 12.491 -2.272 -7.479 1.00 92.19 85 TRP A CA 1
ATOM 650 C C . TRP A 1 85 ? 12.637 -3.216 -6.283 1.00 92.19 85 TRP A C 1
ATOM 652 O O . TRP A 1 85 ? 13.210 -4.299 -6.375 1.00 92.19 85 TRP A O 1
ATOM 662 N N . LYS A 1 86 ? 12.147 -2.750 -5.141 1.00 93.06 86 LYS A N 1
ATOM 663 C CA . LYS A 1 86 ? 12.201 -3.400 -3.832 1.00 93.06 86 LYS A CA 1
ATOM 664 C C . LYS A 1 86 ? 10.814 -3.776 -3.319 1.00 93.06 86 LYS A C 1
ATOM 666 O O . LYS A 1 86 ? 10.696 -4.666 -2.486 1.00 93.06 86 LYS A O 1
ATOM 671 N N . GLY A 1 87 ? 9.760 -3.121 -3.802 1.00 92.81 87 GLY A N 1
ATOM 672 C CA . GLY A 1 87 ? 8.404 -3.367 -3.325 1.00 92.81 87 GLY A CA 1
ATOM 673 C C . GLY A 1 87 ? 8.271 -2.978 -1.854 1.00 92.81 87 GLY A C 1
ATOM 674 O O . GLY A 1 87 ? 8.209 -1.792 -1.542 1.00 92.81 87 GLY A O 1
ATOM 675 N N . VAL A 1 88 ? 8.230 -3.973 -0.969 1.00 91.06 88 VAL A N 1
ATOM 676 C CA . VAL A 1 88 ? 8.168 -3.793 0.495 1.00 91.06 88 VAL A CA 1
ATOM 677 C C . VAL A 1 88 ? 9.400 -4.325 1.226 1.00 91.06 88 VAL A C 1
ATOM 679 O O . VAL A 1 88 ? 9.385 -4.416 2.448 1.00 91.06 88 VAL A O 1
ATOM 682 N N . ASP A 1 89 ? 10.429 -4.731 0.483 1.00 90.44 89 ASP A N 1
ATOM 683 C CA . ASP A 1 89 ? 11.662 -5.293 1.030 1.00 90.44 89 ASP A CA 1
ATOM 684 C C . ASP A 1 89 ? 12.406 -4.276 1.913 1.00 90.44 89 ASP A C 1
ATOM 686 O O . ASP A 1 89 ? 12.469 -3.082 1.596 1.00 90.44 89 ASP A O 1
ATOM 690 N N . PHE A 1 90 ? 12.976 -4.769 3.010 1.00 92.12 90 PHE A N 1
ATOM 691 C CA . PHE A 1 90 ? 13.769 -4.016 3.978 1.00 92.12 90 PHE A CA 1
ATOM 692 C C . PHE A 1 90 ? 14.822 -4.942 4.603 1.00 92.12 90 PHE A C 1
ATOM 694 O O . PHE A 1 90 ? 14.622 -6.155 4.664 1.00 92.12 90 PHE A O 1
ATOM 701 N N . ASP A 1 91 ? 15.945 -4.384 5.049 1.00 91.31 91 ASP A N 1
ATOM 702 C CA . ASP A 1 91 ? 17.047 -5.130 5.659 1.00 91.31 91 ASP A CA 1
ATOM 703 C C . ASP A 1 91 ? 17.082 -4.872 7.175 1.00 91.31 91 ASP A C 1
ATOM 705 O O . ASP A 1 91 ? 16.167 -5.247 7.911 1.00 91.31 91 ASP A O 1
ATOM 709 N N . ASN A 1 92 ? 18.122 -4.200 7.669 1.00 92.69 92 ASN A N 1
ATOM 710 C CA . ASN A 1 92 ? 18.305 -3.944 9.097 1.00 92.69 92 ASN A CA 1
ATOM 711 C C . ASN A 1 92 ? 17.497 -2.742 9.595 1.00 92.69 92 ASN A C 1
ATOM 713 O O . ASN A 1 92 ? 17.400 -2.518 10.804 1.00 92.69 92 ASN A O 1
ATOM 717 N N . LYS A 1 93 ? 16.945 -1.951 8.673 1.00 95.06 93 LYS A N 1
ATOM 718 C CA . LYS A 1 93 ? 16.162 -0.759 8.966 1.00 95.06 93 LYS A CA 1
ATOM 719 C C . LYS A 1 93 ? 14.768 -0.900 8.396 1.00 95.06 93 LYS A C 1
ATOM 721 O O . LYS A 1 93 ? 14.588 -1.474 7.334 1.00 95.06 93 LYS A O 1
ATOM 726 N N . ILE A 1 94 ? 13.785 -0.364 9.105 1.00 94.44 94 ILE A N 1
ATOM 727 C CA . ILE A 1 94 ? 12.407 -0.304 8.641 1.00 94.44 94 ILE A CA 1
ATOM 728 C C . ILE A 1 94 ? 11.871 1.114 8.785 1.00 94.44 94 ILE A C 1
ATOM 730 O O . ILE A 1 94 ? 12.014 1.765 9.821 1.00 94.44 94 ILE A O 1
ATOM 734 N N . GLY A 1 95 ? 11.242 1.582 7.717 1.00 94.94 95 GLY A N 1
ATOM 735 C CA . GLY A 1 95 ? 10.449 2.797 7.697 1.00 94.94 95 GLY A CA 1
ATOM 736 C C . GLY A 1 95 ? 8.985 2.455 7.446 1.00 94.94 95 GLY A C 1
ATOM 737 O O . GLY A 1 95 ? 8.672 1.507 6.718 1.00 94.94 95 GLY A O 1
ATOM 738 N N . LEU A 1 96 ? 8.081 3.221 8.050 1.00 94.38 96 LEU A N 1
ATOM 739 C CA . LEU A 1 96 ? 6.641 3.023 7.928 1.00 94.38 96 LEU A CA 1
ATOM 740 C C . LEU A 1 96 ? 5.937 4.371 7.754 1.00 94.38 96 LEU A C 1
ATOM 742 O O . LEU A 1 96 ? 6.068 5.247 8.602 1.00 94.38 96 LEU A O 1
ATOM 746 N N . TRP A 1 97 ? 5.138 4.495 6.690 1.00 94.50 97 TRP A N 1
ATOM 747 C CA . TRP A 1 97 ? 4.306 5.671 6.400 1.00 94.50 97 TRP A CA 1
ATOM 748 C C . TRP A 1 97 ? 2.850 5.244 6.293 1.00 94.50 97 TRP A C 1
ATOM 750 O O . TRP A 1 97 ? 2.411 4.679 5.280 1.00 94.50 97 TRP A O 1
ATOM 760 N N . VAL A 1 98 ? 2.093 5.470 7.365 1.00 93.38 98 VAL A N 1
ATOM 761 C CA . VAL A 1 98 ? 0.687 5.074 7.486 1.00 93.38 98 VAL A CA 1
ATOM 762 C C . VAL A 1 98 ? -0.173 6.317 7.589 1.00 93.38 98 VAL A C 1
ATOM 764 O O . VAL A 1 98 ? -0.168 7.033 8.588 1.00 93.38 98 VAL A O 1
ATOM 767 N N . HIS A 1 99 ? -0.971 6.549 6.551 1.00 93.75 99 HIS A N 1
ATOM 768 C CA . HIS A 1 99 ? -1.913 7.658 6.520 1.00 93.75 99 HIS A CA 1
ATOM 769 C C . HIS A 1 99 ? -3.320 7.126 6.798 1.00 93.75 99 HIS A C 1
ATOM 771 O O . HIS A 1 99 ? -3.935 6.481 5.947 1.00 93.75 99 HIS A O 1
ATOM 777 N N . GLY A 1 100 ? -3.816 7.371 8.009 1.00 92.62 100 GLY A N 1
ATOM 778 C CA . GLY A 1 100 ? -5.198 7.073 8.380 1.00 92.62 100 GLY A CA 1
ATOM 779 C C . GLY A 1 100 ? -6.134 8.128 7.801 1.00 92.62 100 GLY A C 1
ATOM 780 O O . GLY A 1 100 ? -5.817 9.314 7.842 1.00 92.62 100 GLY A O 1
ATOM 781 N N . VAL A 1 101 ? -7.289 7.723 7.273 1.00 93.62 101 VAL A N 1
ATOM 782 C CA . VAL A 1 101 ? -8.243 8.637 6.622 1.00 93.62 101 VAL A CA 1
ATOM 783 C C . VAL A 1 101 ? -9.658 8.471 7.176 1.00 93.62 101 VAL A C 1
ATOM 785 O O . VAL A 1 101 ? -10.028 7.410 7.675 1.00 93.62 101 VAL A O 1
ATOM 788 N N . SER A 1 102 ? -10.469 9.527 7.091 1.00 93.81 102 SER A N 1
ATOM 789 C CA . SER A 1 102 ? -11.894 9.501 7.454 1.00 93.81 102 SER A CA 1
ATOM 790 C C . SER A 1 102 ? -12.750 10.221 6.414 1.00 93.81 102 SER A C 1
ATOM 792 O O . SER A 1 102 ? -12.280 11.146 5.747 1.00 93.81 102 SER A O 1
ATOM 794 N N . GLY A 1 103 ? -14.010 9.795 6.278 1.00 95.19 103 GLY A N 1
ATOM 795 C CA . GLY A 1 103 ? -14.875 10.217 5.172 1.00 95.19 103 GLY A CA 1
ATOM 796 C C . GLY A 1 103 ? -14.400 9.672 3.823 1.00 95.19 103 GLY A C 1
ATOM 797 O O . GLY A 1 103 ? -14.468 10.389 2.833 1.00 95.19 103 GLY A O 1
ATOM 798 N N . LEU A 1 104 ? -13.854 8.449 3.817 1.00 95.75 104 LEU A N 1
ATOM 799 C CA . LEU A 1 104 ? -13.325 7.795 2.623 1.00 95.75 104 LEU A CA 1
ATOM 800 C C . L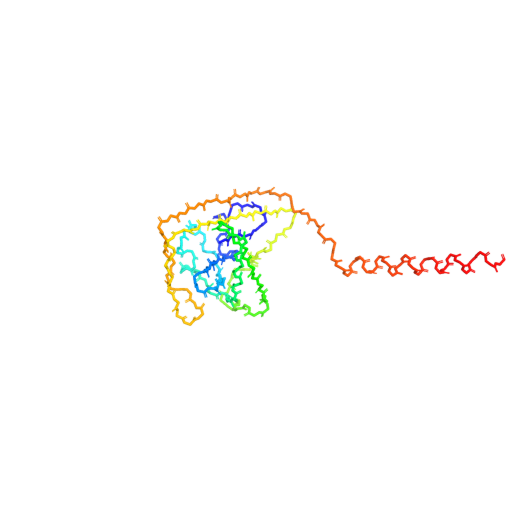EU A 1 104 ? -14.444 7.562 1.595 1.00 95.75 104 LEU A C 1
ATOM 802 O O . LEU A 1 104 ? -15.509 7.053 1.935 1.00 95.75 104 LEU A O 1
ATOM 806 N N . THR A 1 105 ? -14.179 7.928 0.347 1.00 97.19 105 THR A N 1
ATOM 807 C CA . THR A 1 105 ? -14.988 7.619 -0.832 1.00 97.19 105 THR A CA 1
ATOM 808 C C . THR A 1 105 ? -14.060 7.051 -1.896 1.00 97.19 105 THR A C 1
ATOM 810 O O . THR A 1 105 ? -13.078 7.688 -2.279 1.00 97.19 105 THR A O 1
ATOM 813 N N . THR A 1 106 ? -14.360 5.844 -2.361 1.00 97.38 106 THR A N 1
ATOM 814 C CA . THR A 1 106 ? -13.551 5.123 -3.345 1.00 97.38 106 THR A CA 1
ATOM 815 C C . THR A 1 106 ? -14.393 4.696 -4.534 1.00 97.38 106 THR A C 1
ATOM 817 O O . THR A 1 106 ? -15.597 4.452 -4.421 1.00 97.38 106 THR A O 1
ATOM 820 N N . GLN A 1 107 ? -13.747 4.600 -5.691 1.00 96.81 107 GLN A N 1
ATOM 821 C CA . GLN A 1 107 ? -14.313 3.982 -6.884 1.00 96.81 107 GLN A CA 1
ATOM 822 C C . GLN A 1 107 ? -13.331 2.963 -7.433 1.00 96.81 107 GLN A C 1
ATOM 824 O O . GLN A 1 107 ? -12.124 3.208 -7.467 1.00 96.81 107 GLN A O 1
ATOM 829 N N . TYR A 1 108 ? -13.872 1.841 -7.895 1.00 96.00 108 TYR A N 1
ATOM 830 C CA . TYR A 1 108 ? -13.115 0.754 -8.492 1.00 96.00 108 TYR A CA 1
ATOM 831 C C . TYR A 1 108 ? -13.671 0.411 -9.871 1.00 96.00 108 TYR A C 1
ATOM 833 O O . TYR A 1 108 ? -14.883 0.420 -10.082 1.00 96.00 108 TYR A O 1
ATOM 841 N N . GLU A 1 109 ? -12.782 0.045 -10.787 1.00 94.62 109 GLU A N 1
ATOM 842 C CA . GLU A 1 109 ? -13.113 -0.638 -12.034 1.00 94.62 109 GLU A CA 1
ATOM 843 C C . GLU A 1 109 ? -12.514 -2.044 -11.958 1.00 94.62 109 GLU A C 1
ATOM 845 O O . GLU A 1 109 ? -11.297 -2.237 -12.001 1.00 94.62 109 GLU A O 1
ATOM 850 N N . GLY A 1 110 ? -13.367 -3.043 -11.739 1.00 92.88 110 GLY A N 1
ATOM 851 C CA . GLY A 1 110 ? -12.904 -4.389 -11.416 1.00 92.88 110 GLY A CA 1
ATOM 852 C C . GLY A 1 110 ? -12.095 -4.409 -10.114 1.00 92.88 110 GLY A C 1
ATOM 853 O O . GLY A 1 110 ? -12.639 -4.180 -9.035 1.00 92.88 110 GLY A O 1
ATOM 854 N N . LYS A 1 111 ? -10.799 -4.725 -10.213 1.00 91.06 111 LYS A N 1
ATOM 855 C CA . LYS A 1 111 ? -9.874 -4.803 -9.068 1.00 91.06 111 LYS A CA 1
ATOM 856 C C . LYS A 1 111 ? -9.067 -3.524 -8.837 1.00 91.06 111 LYS A C 1
ATOM 858 O O . LYS A 1 111 ? -8.427 -3.419 -7.793 1.00 91.06 111 LYS A O 1
ATOM 863 N N . GLU A 1 112 ? -9.106 -2.583 -9.777 1.00 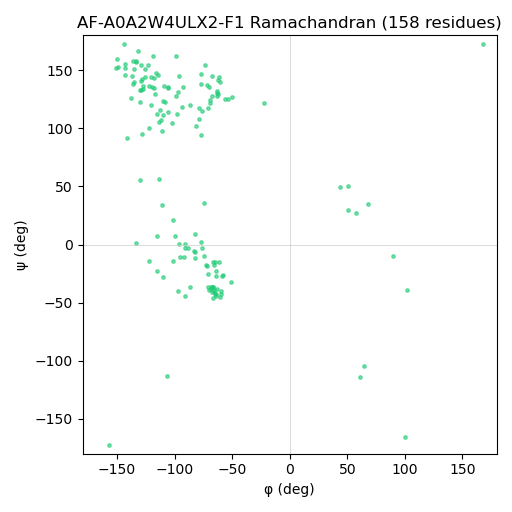93.81 112 GLU A N 1
ATOM 864 C CA . GLU A 1 112 ? -8.294 -1.371 -9.753 1.00 93.81 112 GLU A CA 1
ATOM 865 C C . GLU A 1 112 ? -9.060 -0.183 -9.177 1.00 93.81 112 GLU A C 1
ATOM 867 O O . GLU A 1 112 ? -10.166 0.135 -9.608 1.00 93.81 112 GLU A O 1
ATOM 872 N N . LEU A 1 113 ? -8.431 0.510 -8.238 1.00 95.38 113 LEU A N 1
ATOM 873 C CA . LEU A 1 113 ? -8.816 1.816 -7.727 1.00 95.38 113 LEU A CA 1
ATOM 874 C C . LEU A 1 113 ? -8.743 2.878 -8.834 1.00 95.38 113 LEU A C 1
ATOM 876 O O . LEU A 1 113 ? -7.719 3.032 -9.500 1.00 95.38 113 LEU A O 1
ATOM 880 N N . LYS A 1 114 ? -9.831 3.628 -9.007 1.00 95.62 114 LYS A N 1
ATOM 881 C CA . LYS A 1 114 ? -9.930 4.774 -9.926 1.00 95.62 114 LYS A CA 1
ATOM 882 C C . LYS A 1 114 ? -10.031 6.102 -9.188 1.00 95.62 114 LYS A C 1
ATOM 884 O O . LYS A 1 114 ? -9.567 7.113 -9.706 1.00 95.62 114 LYS A O 1
ATOM 889 N N . SER A 1 115 ? -10.577 6.103 -7.973 1.00 95.44 115 SER A N 1
ATOM 890 C CA . SER A 1 115 ? -10.562 7.271 -7.091 1.00 95.44 115 SER A CA 1
ATOM 891 C C . SER A 1 115 ? -10.374 6.874 -5.631 1.00 95.44 115 SER A C 1
ATOM 893 O O . SER A 1 115 ? -10.860 5.831 -5.190 1.00 95.44 115 SER A O 1
ATOM 895 N N . PHE A 1 116 ? -9.667 7.725 -4.888 1.00 95.69 116 PHE A N 1
ATOM 896 C CA . PHE A 1 116 ? -9.432 7.586 -3.454 1.00 95.69 116 PHE A CA 1
ATOM 897 C C . PHE A 1 116 ? -9.486 8.967 -2.803 1.00 95.69 116 PHE A C 1
ATOM 899 O O . PHE A 1 116 ? -8.494 9.696 -2.757 1.00 95.69 116 PHE A O 1
ATOM 906 N N . GLU A 1 117 ? -10.671 9.342 -2.339 1.00 96.31 117 GLU A N 1
ATOM 907 C CA . GLU A 1 117 ? -10.953 10.659 -1.774 1.00 96.31 117 GLU A CA 1
ATOM 908 C C . GLU A 1 117 ? -11.328 10.537 -0.301 1.00 96.31 117 GLU A C 1
ATOM 910 O O . GLU A 1 117 ? -11.941 9.560 0.120 1.00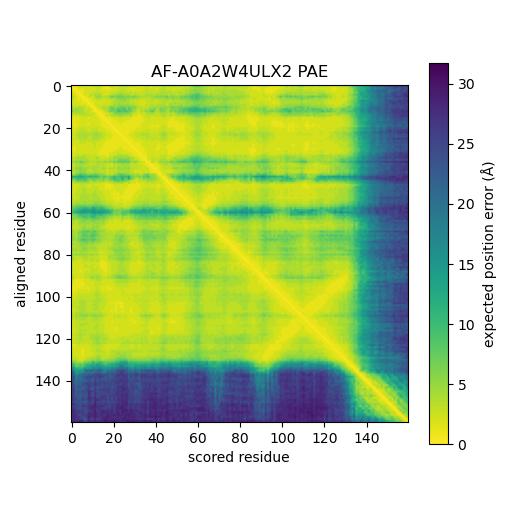 96.31 117 GLU A O 1
ATOM 915 N N . PHE A 1 118 ? -10.982 11.529 0.511 1.00 96.94 118 PHE A N 1
ATOM 916 C CA . PHE A 1 118 ? -11.314 11.532 1.932 1.00 96.94 118 PHE A CA 1
ATOM 917 C C . PHE A 1 118 ? -11.489 12.953 2.460 1.00 96.94 118 PHE A C 1
ATOM 919 O O . PHE A 1 118 ? -10.971 13.916 1.899 1.00 96.94 118 PHE A O 1
ATOM 926 N N . ALA A 1 119 ? -12.191 13.083 3.585 1.00 97.25 119 ALA A N 1
ATOM 927 C CA . ALA A 1 119 ? -12.456 14.372 4.217 1.00 97.25 119 ALA A CA 1
ATOM 928 C C . ALA A 1 119 ? -11.335 14.817 5.170 1.00 97.25 119 ALA A C 1
ATOM 930 O O . ALA A 1 119 ? -11.057 16.009 5.293 1.00 97.25 119 ALA A O 1
ATOM 931 N N . LYS A 1 120 ? -10.714 13.876 5.893 1.00 96.19 120 LYS A N 1
ATOM 932 C CA . LYS A 1 120 ? -9.612 14.155 6.831 1.00 96.19 120 LYS A CA 1
ATOM 933 C C . LYS A 1 120 ? -8.584 13.037 6.798 1.00 96.19 120 LYS A C 1
ATOM 935 O O . LYS A 1 120 ? -8.944 11.893 6.526 1.00 96.19 120 LYS A O 1
ATOM 940 N N . GLN A 1 121 ? -7.353 13.370 7.170 1.00 95.25 121 GLN A N 1
ATOM 941 C CA . GLN A 1 121 ? -6.252 12.422 7.307 1.00 95.25 121 GLN A CA 1
ATOM 942 C C . GLN A 1 121 ? -5.435 12.669 8.577 1.00 95.25 121 GLN A C 1
ATOM 944 O O . GLN A 1 121 ? -5.436 13.773 9.125 1.00 95.25 121 GLN A O 1
ATO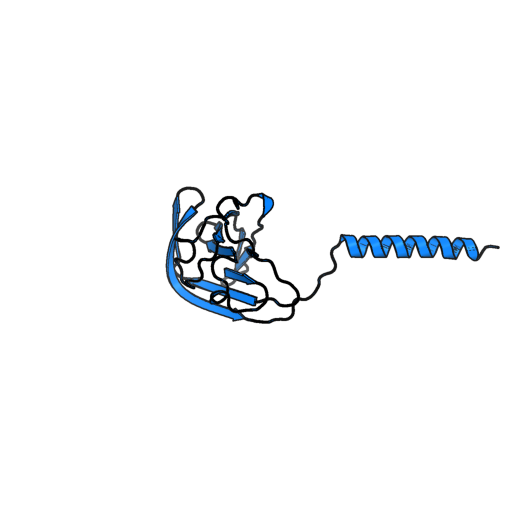M 949 N N . SER A 1 122 ? -4.735 11.632 9.016 1.00 93.69 122 SER A N 1
ATOM 950 C CA . SER A 1 122 ? -3.714 11.638 10.061 1.00 93.69 122 SER A CA 1
ATOM 951 C C . SER A 1 122 ? -2.500 10.848 9.585 1.00 93.69 122 SER A C 1
ATOM 953 O O . SER A 1 122 ? -2.643 9.964 8.742 1.00 93.69 122 SER A O 1
ATOM 955 N N . TYR A 1 123 ? -1.340 11.108 10.178 1.00 93.44 123 TYR A N 1
ATOM 956 C CA . TYR A 1 123 ? -0.072 10.512 9.770 1.00 93.44 123 TYR A CA 1
ATOM 957 C C . TYR A 1 123 ? 0.560 9.763 10.936 1.00 93.44 123 TYR A C 1
ATOM 959 O O . TYR A 1 123 ? 0.580 10.263 12.062 1.00 93.44 123 TYR A O 1
ATOM 967 N N . TYR A 1 124 ? 1.077 8.578 10.646 1.00 93.56 124 TYR A N 1
ATOM 968 C CA . TYR A 1 124 ? 2.031 7.869 11.476 1.00 93.56 124 TYR A CA 1
ATOM 969 C C . TYR A 1 124 ? 3.202 7.494 10.577 1.00 93.56 124 TYR A C 1
ATOM 971 O O . TYR A 1 124 ? 3.149 6.493 9.858 1.00 93.56 124 TYR A O 1
ATOM 979 N N . ASP A 1 125 ? 4.215 8.353 10.608 1.00 95.12 125 ASP A N 1
ATOM 980 C CA . ASP A 1 125 ? 5.384 8.280 9.748 1.00 95.12 125 ASP A CA 1
ATOM 981 C C . ASP A 1 125 ? 6.613 8.147 10.644 1.00 95.12 125 ASP A C 1
ATOM 983 O O . ASP A 1 125 ? 6.861 8.996 11.505 1.00 95.12 125 ASP A O 1
ATOM 987 N N . VAL A 1 126 ? 7.349 7.057 10.471 1.00 94.81 126 VAL A N 1
ATOM 988 C CA . VAL A 1 126 ? 8.568 6.746 11.219 1.00 94.81 126 VAL A CA 1
ATOM 989 C C . VAL A 1 126 ? 9.634 6.253 10.252 1.00 94.81 126 VAL A C 1
ATOM 991 O O . VAL A 1 126 ? 9.340 5.507 9.319 1.00 94.81 126 VAL A O 1
ATOM 994 N N . GLU A 1 127 ? 10.867 6.679 10.485 1.00 95.88 127 GLU A N 1
ATOM 995 C CA . GLU A 1 127 ? 12.031 6.398 9.643 1.00 95.88 127 GLU A CA 1
ATOM 996 C C . GLU A 1 127 ? 13.134 5.718 10.462 1.00 95.88 127 GLU A C 1
ATOM 998 O O . GLU A 1 127 ? 13.191 5.867 11.686 1.00 95.88 127 GLU A O 1
ATOM 1003 N N . ASP A 1 128 ? 13.989 4.956 9.779 1.00 95.12 128 ASP A N 1
ATOM 1004 C CA . ASP A 1 128 ? 15.221 4.349 10.307 1.00 95.12 128 ASP A CA 1
ATOM 1005 C C . ASP A 1 128 ? 15.100 3.553 11.625 1.00 95.12 128 ASP A C 1
ATOM 1007 O O . ASP A 1 128 ? 16.072 3.425 12.390 1.00 95.12 128 ASP A O 1
ATOM 1011 N N . LEU A 1 129 ? 13.934 2.950 11.883 1.00 94.00 129 LEU A N 1
ATOM 1012 C CA . LEU A 1 129 ? 13.757 2.049 13.021 1.00 94.00 129 LEU A CA 1
ATOM 1013 C C . LEU A 1 129 ? 14.583 0.778 12.819 1.00 94.00 129 LEU A C 1
ATOM 1015 O O . LEU A 1 129 ? 14.717 0.290 11.701 1.00 94.00 129 LEU A O 1
ATOM 1019 N N . ASP A 1 130 ? 15.127 0.221 13.899 1.00 93.94 130 ASP A N 1
ATOM 1020 C CA . ASP A 1 130 ? 15.828 -1.062 13.830 1.00 93.94 130 ASP A CA 1
ATOM 1021 C C . ASP A 1 130 ? 14.832 -2.197 13.565 1.00 93.94 130 ASP A C 1
ATOM 1023 O O . ASP A 1 130 ? 13.900 -2.425 14.345 1.00 93.94 130 ASP A O 1
ATOM 1027 N N . ALA A 1 131 ? 15.044 -2.930 12.473 1.00 89.69 131 ALA A N 1
ATOM 1028 C CA . ALA A 1 131 ? 14.326 -4.166 12.223 1.00 89.69 131 ALA A CA 1
ATOM 1029 C C . ALA A 1 131 ? 14.804 -5.230 13.219 1.00 89.69 131 ALA A C 1
ATOM 1031 O O . ALA A 1 131 ? 15.999 -5.393 13.478 1.00 89.69 131 ALA A O 1
ATOM 1032 N N . THR A 1 132 ? 13.862 -5.975 13.791 1.00 85.50 132 THR A N 1
ATOM 1033 C CA . THR A 1 132 ? 14.197 -7.119 14.642 1.00 85.50 132 THR A CA 1
ATOM 1034 C C . THR A 1 132 ? 14.088 -8.391 13.820 1.00 85.50 132 THR A C 1
ATOM 1036 O O . THR A 1 132 ? 13.070 -8.645 13.179 1.00 85.50 132 THR A 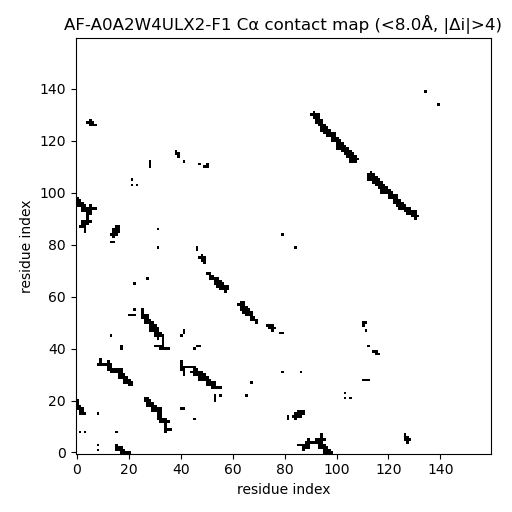O 1
ATOM 1039 N N . SER A 1 133 ? 15.145 -9.202 13.824 1.00 77.12 133 SER A N 1
ATOM 1040 C CA . SER A 1 133 ? 15.098 -10.513 13.193 1.00 77.12 133 SER A CA 1
ATOM 1041 C C . SER A 1 133 ? 14.216 -11.437 14.028 1.00 77.12 133 SER A C 1
ATOM 1043 O O . SER A 1 133 ? 14.496 -11.728 15.193 1.00 77.12 133 SER A O 1
ATOM 1045 N N . VAL A 1 134 ? 13.123 -11.900 13.430 1.00 74.69 134 VAL A N 1
ATOM 1046 C CA . VAL A 1 134 ? 12.291 -12.951 14.014 1.00 74.69 134 VAL A CA 1
ATOM 1047 C C . VAL A 1 134 ? 12.795 -14.276 13.442 1.00 74.69 134 VAL A C 1
ATOM 1049 O O . VAL A 1 134 ? 12.765 -14.441 12.223 1.00 74.69 134 VAL A O 1
ATOM 1052 N N . PRO A 1 135 ? 13.298 -15.217 14.265 1.00 69.19 135 PRO A N 1
ATOM 1053 C CA . PRO A 1 135 ? 13.784 -16.495 13.762 1.00 69.19 135 PRO A CA 1
ATOM 1054 C C . PRO A 1 135 ? 12.692 -17.209 12.967 1.00 69.19 135 PRO A C 1
ATOM 1056 O O . PRO A 1 135 ? 11.601 -17.447 13.489 1.00 69.19 135 PRO A O 1
ATOM 1059 N N . GLU A 1 136 ? 12.983 -17.582 11.721 1.00 65.31 136 GLU A N 1
ATOM 1060 C CA . GLU A 1 136 ? 12.027 -18.349 10.929 1.00 65.31 136 GLU A CA 1
ATOM 1061 C C . GLU A 1 136 ? 11.730 -19.684 11.629 1.00 65.31 136 GLU A C 1
ATOM 1063 O O . GLU A 1 136 ? 12.669 -20.333 12.115 1.00 65.31 136 GLU A O 1
ATOM 1068 N N . PRO A 1 137 ? 10.472 -20.161 11.648 1.00 61.62 137 PRO A N 1
ATOM 1069 C CA . PRO A 1 137 ? 10.102 -21.413 12.312 1.00 61.62 137 PRO A CA 1
ATOM 1070 C C . PRO A 1 137 ? 10.977 -22.612 11.904 1.00 61.62 137 PRO A C 1
ATOM 1072 O O . PRO A 1 137 ? 11.275 -23.479 12.728 1.00 61.62 137 PRO A O 1
ATOM 1075 N N . ALA A 1 138 ? 11.454 -22.642 10.655 1.00 61.00 138 ALA A N 1
ATOM 1076 C CA . ALA A 1 138 ? 12.346 -23.683 10.149 1.00 61.00 138 ALA A CA 1
ATOM 1077 C C . ALA A 1 138 ? 13.738 -23.670 10.813 1.00 61.00 138 ALA A C 1
ATOM 1079 O O . ALA A 1 138 ? 14.300 -24.730 11.089 1.00 61.00 138 ALA A O 1
ATOM 1080 N N . SER A 1 139 ? 14.278 -22.490 11.131 1.00 55.69 139 SER A N 1
ATOM 1081 C CA . SER A 1 139 ? 15.578 -22.348 11.801 1.00 55.69 139 SER A CA 1
ATOM 1082 C C . SER A 1 139 ? 15.520 -22.801 13.267 1.00 55.69 139 SER A C 1
ATOM 1084 O O . SER A 1 139 ? 16.421 -23.497 13.744 1.00 55.69 139 SER A O 1
ATOM 1086 N N . ALA A 1 140 ? 14.402 -22.532 13.950 1.00 56.66 140 ALA A N 1
ATOM 1087 C CA . ALA A 1 140 ? 14.133 -23.043 15.293 1.00 56.66 140 ALA A CA 1
ATOM 1088 C C . ALA A 1 140 ? 13.941 -24.573 15.306 1.00 56.66 140 ALA A C 1
ATOM 1090 O O . ALA A 1 140 ? 14.473 -25.262 16.180 1.00 56.66 140 ALA A O 1
ATOM 1091 N N . ALA A 1 141 ? 13.243 -25.123 14.307 1.00 57.94 141 ALA A N 1
ATOM 1092 C CA . ALA A 1 141 ? 13.066 -26.566 14.151 1.00 57.94 141 ALA A CA 1
ATOM 1093 C C . ALA A 1 141 ? 14.391 -27.292 13.850 1.00 57.94 141 ALA A C 1
ATOM 1095 O O . ALA A 1 141 ? 14.664 -28.345 14.430 1.00 57.94 141 ALA A O 1
ATOM 1096 N N . ALA A 1 142 ? 15.249 -26.717 13.000 1.00 57.66 142 ALA A N 1
ATOM 1097 C CA . ALA A 1 142 ? 16.568 -27.267 12.694 1.00 57.66 142 ALA A CA 1
ATOM 1098 C C . ALA A 1 142 ? 17.482 -27.286 13.931 1.00 57.66 142 ALA A C 1
ATOM 1100 O O . ALA A 1 142 ? 18.099 -28.311 14.224 1.00 57.66 142 ALA A O 1
ATOM 1101 N N . LEU A 1 143 ? 17.513 -26.202 14.715 1.00 58.59 143 LEU A N 1
ATOM 1102 C CA . LEU A 1 143 ? 18.238 -26.160 15.992 1.00 58.59 143 LEU A CA 1
ATOM 1103 C C . LEU A 1 143 ? 17.719 -27.213 16.983 1.00 58.59 143 LEU A C 1
ATOM 1105 O O . LEU A 1 143 ? 18.517 -27.886 17.641 1.00 58.59 143 LEU A O 1
ATOM 1109 N N . GLY A 1 144 ? 16.400 -27.416 17.042 1.00 57.31 144 GLY A N 1
ATOM 1110 C CA . GLY A 1 144 ? 15.783 -28.483 17.832 1.00 57.31 144 GLY A CA 1
ATOM 1111 C C . GLY A 1 144 ? 16.232 -29.885 17.403 1.00 57.31 144 GLY A C 1
ATOM 1112 O O . GLY A 1 144 ? 16.604 -30.701 18.248 1.00 57.31 144 GLY A O 1
ATOM 1113 N N . LEU A 1 145 ? 16.275 -30.160 16.096 1.00 58.09 145 LEU A N 1
ATOM 1114 C CA . LEU A 1 145 ? 16.731 -31.446 15.555 1.00 58.09 145 LEU A CA 1
ATOM 1115 C C . LEU A 1 145 ? 18.208 -31.720 15.870 1.00 58.09 145 LEU A C 1
ATOM 1117 O O . LEU A 1 145 ? 18.550 -32.831 16.284 1.00 58.09 145 LEU A O 1
ATOM 1121 N N . PHE A 1 146 ? 19.079 -30.715 15.749 1.00 59.09 146 PHE A N 1
ATOM 1122 C CA . PHE A 1 146 ? 20.494 -30.866 16.097 1.00 59.09 146 PHE A CA 1
ATOM 1123 C C . PHE A 1 146 ? 20.718 -31.056 17.603 1.00 59.09 146 PHE A C 1
ATOM 1125 O O . PHE A 1 146 ? 21.561 -31.867 17.996 1.00 59.09 146 PHE A O 1
ATOM 1132 N N . ALA A 1 147 ? 19.940 -30.387 18.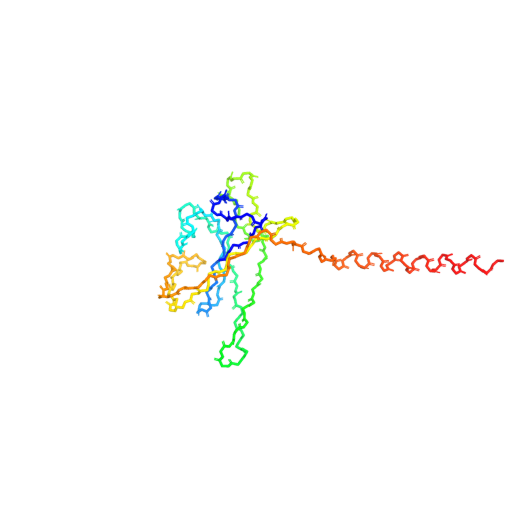459 1.00 61.38 147 ALA A N 1
ATOM 1133 C CA . ALA A 1 147 ? 20.012 -30.570 19.908 1.00 61.38 147 ALA A CA 1
ATOM 1134 C C . ALA A 1 147 ? 19.601 -31.992 20.335 1.00 61.38 147 ALA A C 1
ATOM 1136 O O . ALA A 1 147 ? 20.278 -32.623 21.153 1.00 61.38 147 ALA A O 1
ATOM 1137 N N . VAL A 1 148 ? 18.534 -32.533 19.738 1.00 63.09 148 VAL A N 1
ATOM 1138 C CA . VAL A 1 148 ? 18.075 -33.906 19.990 1.00 63.09 148 VAL A CA 1
ATOM 1139 C C . VAL A 1 148 ? 19.099 -34.928 19.486 1.00 63.09 148 VAL A C 1
ATOM 1141 O O . VAL A 1 148 ? 19.479 -35.833 20.232 1.00 63.09 148 VAL A O 1
ATOM 1144 N N . ALA A 1 149 ? 19.621 -34.762 18.267 1.00 60.16 149 ALA A N 1
ATOM 1145 C CA . ALA A 1 149 ? 20.657 -35.640 17.720 1.00 60.16 149 ALA A CA 1
ATOM 1146 C C . ALA A 1 149 ? 21.933 -35.647 18.588 1.00 60.16 149 ALA A C 1
ATOM 1148 O O . ALA A 1 149 ? 22.481 -36.711 18.888 1.00 60.16 149 ALA A O 1
ATOM 1149 N N . GLY A 1 150 ? 22.367 -34.478 19.072 1.00 58.31 150 GLY A N 1
ATOM 1150 C CA . GLY A 1 150 ? 23.505 -34.354 19.985 1.00 58.31 150 GLY A CA 1
ATOM 1151 C C . GLY A 1 150 ? 23.290 -35.058 21.332 1.00 58.31 150 GLY A C 1
ATOM 1152 O O . GLY A 1 150 ? 24.212 -35.697 21.848 1.00 58.31 150 GLY A O 1
ATOM 1153 N N . ALA A 1 151 ? 22.073 -35.014 21.884 1.00 62.47 151 ALA A N 1
ATOM 1154 C CA . ALA A 1 151 ? 21.732 -35.708 23.127 1.00 62.47 151 ALA A CA 1
ATOM 1155 C C . ALA A 1 151 ? 21.801 -37.241 22.984 1.00 62.47 151 ALA A C 1
ATOM 1157 O O . ALA A 1 151 ? 22.310 -37.922 23.880 1.00 62.47 151 ALA A O 1
ATOM 1158 N N . PHE A 1 152 ? 21.367 -37.792 21.844 1.00 60.41 152 PHE A N 1
ATOM 1159 C CA . PHE A 1 152 ? 21.456 -39.231 21.573 1.00 60.41 152 PHE A CA 1
ATOM 1160 C C . PHE A 1 152 ? 22.899 -39.709 21.345 1.00 60.41 152 PHE A C 1
ATOM 1162 O O . PHE A 1 152 ? 23.280 -40.752 21.878 1.00 60.41 152 PHE A O 1
ATOM 1169 N N . ILE A 1 153 ? 23.732 -38.924 20.651 1.00 60.38 153 ILE A N 1
ATOM 1170 C CA . ILE A 1 153 ? 25.160 -39.238 20.441 1.00 60.38 153 ILE A CA 1
ATOM 1171 C C . ILE A 1 153 ? 25.953 -39.172 21.757 1.00 60.38 153 ILE A C 1
ATOM 1173 O O . ILE A 1 153 ? 26.861 -39.972 21.989 1.00 60.38 153 ILE A O 1
ATOM 1177 N N . LYS A 1 154 ? 25.618 -38.237 22.655 1.00 51.59 154 LYS A N 1
ATOM 1178 C CA . LYS A 1 154 ? 26.254 -38.155 23.979 1.00 51.59 154 LYS A CA 1
ATOM 1179 C C . LYS A 1 154 ? 25.865 -39.339 24.868 1.00 51.59 154 LYS A C 1
ATOM 1181 O O . LYS A 1 154 ? 26.720 -39.867 25.576 1.00 51.59 154 LYS A O 1
ATOM 1186 N N . ARG A 1 155 ? 24.607 -39.792 24.798 1.00 54.06 155 ARG A N 1
ATOM 1187 C CA . ARG A 1 155 ? 24.109 -40.932 25.584 1.00 54.06 155 ARG A CA 1
ATOM 1188 C C . ARG A 1 155 ? 24.760 -42.257 25.180 1.00 54.06 155 ARG A C 1
ATOM 1190 O O . ARG A 1 155 ? 25.063 -43.052 26.059 1.00 54.06 155 ARG A O 1
ATOM 1197 N N . SER A 1 156 ? 25.041 -42.477 23.893 1.00 56.78 156 SER A N 1
ATOM 1198 C CA . SER A 1 156 ? 25.686 -43.716 23.427 1.00 56.78 156 SER A CA 1
ATOM 1199 C C . SER A 1 156 ? 27.172 -43.826 23.793 1.00 56.78 156 SER A C 1
ATOM 1201 O O . SER A 1 156 ? 27.727 -44.920 23.764 1.00 56.78 156 SER A O 1
ATOM 1203 N N . ARG A 1 157 ? 27.827 -42.712 24.148 1.00 56.50 157 ARG A N 1
ATOM 1204 C CA . ARG A 1 157 ? 29.245 -42.673 24.550 1.00 56.50 157 ARG A CA 1
ATOM 1205 C C . ARG A 1 157 ? 29.481 -42.822 26.055 1.00 56.50 157 ARG A C 1
ATOM 1207 O O . ARG A 1 157 ? 30.627 -42.979 26.452 1.00 56.50 157 ARG A O 1
ATOM 1214 N N . GLN A 1 158 ? 28.439 -42.758 26.886 1.00 55.75 158 GLN A N 1
ATOM 1215 C CA . GLN A 1 158 ? 28.556 -42.904 28.347 1.00 55.75 158 GLN A CA 1
ATOM 1216 C C . GLN A 1 158 ? 28.276 -44.329 28.857 1.00 55.75 158 GLN A C 1
ATOM 1218 O O . GLN A 1 158 ? 28.336 -44.562 30.059 1.00 55.75 158 GLN A O 1
ATOM 1223 N N . THR A 1 159 ? 27.973 -45.278 27.969 1.00 53.00 159 THR A N 1
ATOM 1224 C CA . THR A 1 159 ? 27.690 -46.689 28.298 1.00 53.00 159 THR A CA 1
ATOM 1225 C C . THR A 1 159 ? 28.780 -47.657 27.814 1.00 53.00 159 THR A C 1
ATOM 1227 O O . THR A 1 159 ? 28.460 -48.779 27.430 1.00 53.00 159 THR A O 1
ATOM 1230 N N . ALA A 1 160 ? 30.048 -47.239 27.814 1.00 44.72 160 ALA A N 1
ATOM 1231 C CA . ALA A 1 160 ? 31.204 -48.100 27.539 1.00 44.72 160 ALA A CA 1
ATOM 1232 C C . ALA A 1 160 ? 32.173 -48.089 28.724 1.00 44.72 160 ALA A C 1
ATOM 1234 O O . ALA A 1 160 ? 32.394 -46.984 29.270 1.00 44.72 160 ALA A O 1
#

Sequence (160 aa):
MVVNDGVNPKESPNRLAIFYVDGIQNKVSAYEYNGENNPGSFSNPGKFLGSTDLVVTPNGASQKTFEFDFDTSTFDLSEITNPNWKGVDFDNKIGLWVHGVSGLTTQYEGKELKSFEFAKQSYYDVEDLDATSVPEPASAAALGLFAVAGAFIKRSRQTA

Nearest PDB structures (foldseek):
  6yfh-assembly1_AA  TM=2.377E-01  e=1.208E+00  Leviviridae sp.
  6yfn-assembly1_AA  TM=1.540E-01  e=1.018E+00  Leviviridae sp.
  8etc-assembly1_P  TM=1.856E-01  e=4.740E+00  Schizosaccharomyces pombe
  6ywy-assembly1_P  TM=1.518E-01  e=3.181E+00  Neurospora crassa

Radius of gyration: 21.36 Å; Cα contacts (8 Å, |Δi|>4): 292; chains: 1; bounding box: 48×62×44 Å